Protein AF-A0AA37BPD8-F1 (afdb_monomer_lite)

Structure (mmCIF, N/CA/C/O backbone):
data_AF-A0AA37BPD8-F1
#
_entry.id   AF-A0AA37BPD8-F1
#
loop_
_atom_site.group_PDB
_atom_site.id
_atom_site.type_symbol
_atom_site.label_atom_id
_atom_site.label_alt_id
_atom_site.label_comp_id
_atom_site.label_asym_id
_atom_site.label_entity_id
_atom_site.label_seq_id
_atom_site.pdbx_PDB_ins_code
_atom_site.Cartn_x
_atom_site.Cartn_y
_atom_site.Cartn_z
_atom_site.occupancy
_atom_site.B_iso_or_equiv
_atom_site.auth_seq_id
_atom_site.auth_comp_id
_atom_site.auth_asym_id
_atom_site.auth_atom_id
_atom_site.pdbx_PDB_model_num
ATOM 1 N N . MET A 1 1 ? 36.580 -4.139 -62.503 1.00 60.59 1 MET A N 1
ATOM 2 C CA . MET A 1 1 ? 37.417 -4.795 -61.476 1.00 60.59 1 MET A CA 1
ATOM 3 C C . MET A 1 1 ? 37.928 -3.829 -60.404 1.00 60.59 1 MET A C 1
ATOM 5 O O . MET A 1 1 ? 37.976 -4.261 -59.263 1.00 60.59 1 MET A O 1
ATOM 9 N N . PRO A 1 2 ? 38.281 -2.556 -60.688 1.00 62.41 2 PRO A N 1
ATOM 10 C CA . PRO A 1 2 ? 38.421 -1.528 -59.641 1.00 62.41 2 PRO A CA 1
ATOM 11 C C . PRO A 1 2 ? 37.078 -1.180 -58.968 1.00 62.41 2 PRO A C 1
ATOM 13 O O . PRO A 1 2 ? 37.003 -1.147 -57.744 1.00 62.41 2 PRO A O 1
ATOM 16 N N . ASP A 1 3 ? 36.013 -1.047 -59.766 1.00 77.44 3 ASP A N 1
ATOM 17 C CA . ASP A 1 3 ? 34.671 -0.649 -59.302 1.00 77.44 3 ASP A CA 1
ATOM 18 C C . ASP A 1 3 ? 34.026 -1.662 -58.340 1.00 77.44 3 ASP A C 1
ATOM 20 O O . ASP A 1 3 ? 33.376 -1.283 -57.371 1.00 77.44 3 ASP A O 1
ATOM 24 N N . ASP A 1 4 ? 34.260 -2.962 -58.543 1.00 85.75 4 ASP A N 1
ATOM 25 C CA . ASP A 1 4 ? 33.697 -4.023 -57.692 1.00 85.75 4 ASP A CA 1
ATOM 26 C C . ASP A 1 4 ? 34.271 -3.976 -56.263 1.00 85.75 4 ASP A C 1
ATOM 28 O O . ASP A 1 4 ? 33.584 -4.256 -55.283 1.00 85.75 4 ASP A O 1
ATOM 32 N N . LEU A 1 5 ? 35.540 -3.578 -56.135 1.00 87.69 5 LEU A N 1
ATOM 33 C CA . LEU A 1 5 ? 36.245 -3.434 -54.860 1.00 87.69 5 LEU A CA 1
ATOM 34 C C . LEU A 1 5 ? 35.772 -2.197 -54.086 1.00 87.69 5 LEU A C 1
ATOM 36 O O . LEU A 1 5 ? 35.738 -2.212 -52.856 1.00 87.69 5 LEU A O 1
ATOM 40 N N . GLU A 1 6 ? 35.407 -1.134 -54.798 1.00 88.00 6 GLU A N 1
ATOM 41 C CA . GLU A 1 6 ? 34.838 0.083 -54.220 1.00 88.00 6 GLU A CA 1
ATOM 42 C C . GLU A 1 6 ? 33.393 -0.144 -53.756 1.00 88.00 6 GLU A C 1
ATOM 44 O O . GLU A 1 6 ? 33.046 0.215 -52.631 1.00 88.00 6 GLU A O 1
ATOM 49 N N . ILE A 1 7 ? 32.596 -0.871 -54.547 1.00 90.00 7 ILE A N 1
ATOM 50 C CA . ILE A 1 7 ? 31.248 -1.310 -54.160 1.00 90.00 7 ILE A CA 1
ATOM 51 C C . ILE A 1 7 ? 31.292 -2.165 -52.885 1.00 90.00 7 ILE A C 1
ATOM 53 O O . ILE A 1 7 ? 30.506 -1.935 -51.967 1.00 90.00 7 ILE A O 1
ATOM 57 N N . LEU A 1 8 ? 32.226 -3.118 -52.782 1.00 91.00 8 LEU A N 1
ATOM 58 C CA . LEU A 1 8 ? 32.374 -3.947 -51.578 1.00 91.00 8 LEU A CA 1
ATOM 59 C C . LEU A 1 8 ? 32.755 -3.131 -50.333 1.00 91.00 8 LEU A C 1
ATOM 61 O O . LEU A 1 8 ? 32.280 -3.438 -49.240 1.00 91.00 8 LEU A O 1
ATOM 65 N N . LYS A 1 9 ? 33.576 -2.082 -50.477 1.00 92.19 9 LYS A N 1
ATOM 66 C CA . LYS A 1 9 ? 33.900 -1.173 -49.364 1.00 92.19 9 LYS A CA 1
ATOM 67 C C . LYS A 1 9 ? 32.677 -0.384 -48.909 1.00 92.19 9 LYS A C 1
ATOM 69 O O . LYS A 1 9 ? 32.402 -0.356 -47.716 1.00 92.19 9 LYS A O 1
ATOM 74 N N . MET A 1 10 ? 31.915 0.175 -49.849 1.00 92.38 10 MET A N 1
ATOM 75 C CA . MET A 1 10 ? 30.684 0.907 -49.536 1.00 92.38 10 MET A CA 1
ATOM 76 C C . MET A 1 10 ? 29.632 0.019 -48.859 1.00 92.38 10 MET A C 1
ATOM 78 O O . MET A 1 10 ? 28.935 0.470 -47.953 1.00 92.38 10 MET A O 1
ATOM 82 N N . LEU A 1 11 ? 29.503 -1.240 -49.294 1.00 91.50 11 LEU A N 1
ATOM 83 C CA . LEU A 1 11 ? 28.600 -2.203 -48.659 1.00 91.50 11 LEU A CA 1
ATOM 84 C C . LEU A 1 11 ? 29.025 -2.494 -47.221 1.00 91.50 11 LEU A C 1
ATOM 86 O O . LEU A 1 11 ? 28.191 -2.427 -46.325 1.00 91.50 11 LEU A O 1
ATOM 90 N N . ARG A 1 12 ? 30.320 -2.726 -46.989 1.00 93.56 12 ARG A N 1
ATOM 91 C CA . ARG A 1 12 ? 30.850 -2.964 -45.646 1.00 93.56 12 ARG A CA 1
ATOM 92 C C . ARG A 1 12 ? 30.671 -1.760 -44.719 1.00 93.56 12 ARG A C 1
ATOM 94 O O . ARG A 1 12 ? 30.288 -1.935 -43.571 1.00 93.56 12 ARG A O 1
ATOM 101 N N . GLU A 1 13 ? 30.917 -0.545 -45.204 1.00 94.38 13 GLU A N 1
ATOM 102 C CA . GLU A 1 13 ? 30.703 0.679 -44.417 1.00 94.38 13 GLU A CA 1
ATOM 103 C C . GLU A 1 13 ? 29.233 0.838 -44.004 1.00 94.38 13 GLU A C 1
ATOM 105 O O . GLU A 1 13 ? 28.953 1.204 -42.863 1.00 94.38 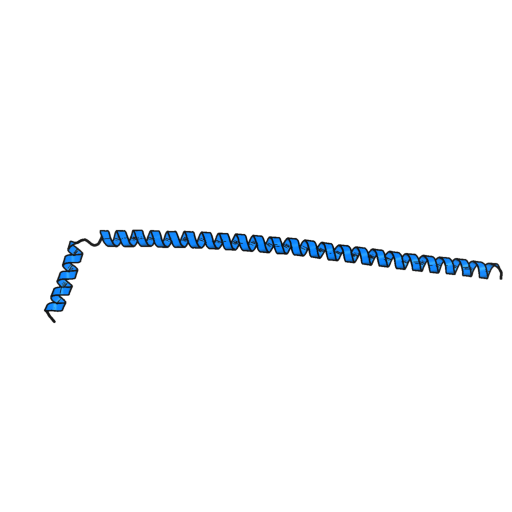13 GLU A O 1
ATOM 110 N N . ARG A 1 14 ? 28.295 0.500 -44.900 1.00 94.12 14 ARG A N 1
ATOM 111 C CA . ARG A 1 14 ? 26.857 0.491 -44.596 1.00 94.12 14 ARG A CA 1
ATOM 112 C C . ARG A 1 14 ? 26.451 -0.617 -43.634 1.00 94.12 14 ARG A C 1
ATOM 114 O O . ARG A 1 14 ? 25.575 -0.383 -42.811 1.00 94.12 14 ARG A O 1
ATOM 121 N N . GLU A 1 15 ? 27.049 -1.801 -43.731 1.00 94.06 15 GLU A N 1
ATOM 122 C CA . GLU A 1 15 ? 26.827 -2.881 -42.760 1.00 94.06 15 GLU A CA 1
ATOM 123 C C . GLU A 1 15 ? 27.298 -2.450 -41.365 1.00 94.06 15 GLU A C 1
ATOM 125 O O . GLU A 1 15 ? 26.540 -2.542 -40.405 1.00 94.06 15 GLU A O 1
ATOM 130 N N . GLU A 1 16 ? 28.496 -1.867 -41.262 1.00 96.44 16 GLU A N 1
ATOM 131 C CA . GLU A 1 16 ? 29.040 -1.358 -39.997 1.00 96.44 16 GLU A CA 1
ATOM 132 C C . GLU A 1 16 ? 28.236 -0.163 -39.440 1.00 96.44 16 GLU A C 1
ATOM 134 O O . GLU A 1 16 ? 28.208 0.069 -38.230 1.00 96.44 16 GLU A O 1
ATOM 139 N N . GLU A 1 17 ? 27.608 0.645 -40.296 1.00 96.12 17 GLU A N 1
ATOM 140 C CA . GLU A 1 17 ? 26.668 1.699 -39.890 1.00 96.12 17 GLU A CA 1
ATOM 141 C C . GLU A 1 17 ? 25.342 1.111 -39.386 1.00 96.12 17 GLU A C 1
ATOM 143 O O . GLU A 1 17 ? 24.908 1.448 -38.286 1.00 96.12 17 GLU A O 1
ATOM 148 N N . ALA A 1 18 ? 24.755 0.166 -40.124 1.00 95.69 18 ALA A N 1
ATOM 149 C CA . ALA A 1 18 ? 23.517 -0.501 -39.732 1.00 95.69 18 ALA A CA 1
ATOM 150 C C . ALA A 1 18 ? 23.664 -1.258 -38.401 1.00 95.69 18 ALA A C 1
ATOM 152 O O . ALA A 1 18 ? 22.781 -1.175 -37.547 1.00 95.69 18 ALA A O 1
ATOM 153 N N . ASP A 1 19 ? 24.791 -1.940 -38.184 1.00 96.31 19 ASP A N 1
ATOM 154 C CA . ASP A 1 19 ? 25.077 -2.630 -36.923 1.00 96.31 19 ASP A CA 1
ATOM 155 C C . ASP A 1 19 ? 25.161 -1.648 -35.744 1.00 96.31 19 ASP A C 1
ATOM 157 O O . ASP A 1 19 ? 24.622 -1.915 -34.665 1.00 96.31 19 ASP A O 1
ATOM 161 N N . ARG A 1 20 ? 25.777 -0.476 -35.954 1.00 96.56 20 ARG A N 1
ATOM 162 C CA . ARG A 1 20 ? 25.836 0.589 -34.941 1.00 96.56 20 ARG A CA 1
ATOM 163 C C . ARG A 1 20 ? 24.456 1.154 -34.630 1.00 96.56 20 ARG A C 1
ATOM 165 O O . ARG A 1 20 ? 24.148 1.368 -33.458 1.00 96.56 20 ARG A O 1
ATOM 172 N N . ASP A 1 21 ? 23.621 1.367 -35.640 1.00 96.44 21 ASP A N 1
ATOM 173 C CA . ASP A 1 21 ? 22.253 1.853 -35.449 1.00 96.44 21 ASP A CA 1
ATOM 174 C C . ASP A 1 21 ? 21.404 0.851 -34.662 1.00 96.44 21 ASP A C 1
ATOM 176 O O . ASP A 1 21 ? 20.688 1.235 -33.734 1.00 96.44 21 ASP A O 1
ATOM 180 N N . VAL A 1 22 ? 21.536 -0.444 -34.963 1.00 96.12 22 VAL A N 1
ATOM 181 C CA . VAL A 1 22 ? 20.865 -1.516 -34.215 1.00 96.12 22 VAL A CA 1
ATOM 182 C C . VAL A 1 22 ? 21.341 -1.555 -32.762 1.00 96.12 22 VAL A C 1
ATOM 184 O O . VAL A 1 22 ? 20.519 -1.675 -31.848 1.00 96.12 22 VAL A O 1
ATOM 187 N N . GLU A 1 23 ? 22.646 -1.429 -32.518 1.00 96.94 23 GLU A N 1
ATOM 188 C CA . GLU 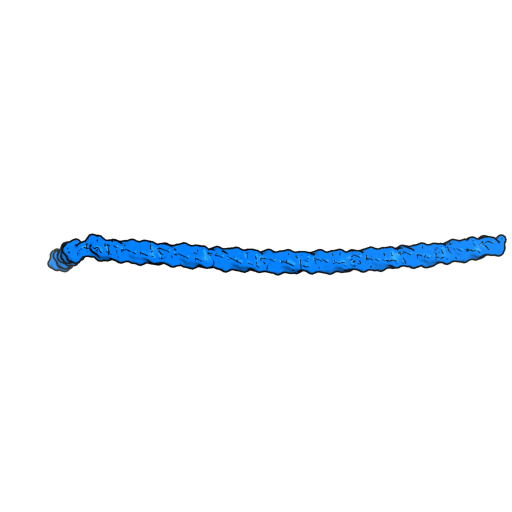A 1 23 ? 23.188 -1.415 -31.158 1.00 96.94 23 GLU A CA 1
ATOM 189 C C . GLU A 1 23 ? 22.708 -0.189 -30.366 1.00 96.94 23 GLU A C 1
ATOM 191 O O . GLU A 1 23 ? 22.314 -0.315 -29.203 1.00 96.94 23 GLU A O 1
ATOM 196 N N . ASN A 1 24 ? 22.686 0.987 -30.995 1.00 97.56 24 ASN A N 1
ATOM 197 C CA . ASN A 1 24 ? 22.188 2.218 -30.384 1.00 97.56 24 ASN A CA 1
ATOM 198 C C . ASN A 1 24 ? 20.701 2.113 -30.046 1.00 97.56 24 ASN A C 1
ATOM 200 O O . ASN A 1 24 ? 20.313 2.398 -28.913 1.00 97.56 24 ASN A O 1
ATOM 204 N N . PHE A 1 25 ? 19.887 1.626 -30.984 1.00 96.50 25 PHE A N 1
ATOM 205 C CA . PHE A 1 25 ? 18.463 1.406 -30.758 1.00 96.50 25 PHE A CA 1
ATOM 206 C C . PHE A 1 25 ? 18.220 0.428 -29.605 1.00 96.50 25 PHE A C 1
ATOM 208 O O . PHE A 1 25 ? 17.358 0.653 -28.754 1.00 96.50 25 PHE A O 1
ATOM 215 N N . ARG A 1 26 ? 19.010 -0.650 -29.529 1.00 96.88 26 ARG A N 1
ATOM 216 C CA . ARG A 1 26 ? 18.921 -1.610 -28.427 1.00 96.88 26 ARG A CA 1
ATOM 217 C C . ARG A 1 26 ? 19.246 -0.957 -27.082 1.00 96.88 26 ARG A C 1
ATOM 219 O O . ARG A 1 26 ? 18.481 -1.140 -26.138 1.00 96.88 26 ARG A O 1
ATOM 226 N N . LYS A 1 27 ? 20.332 -0.183 -26.994 1.00 97.50 27 LYS A N 1
ATOM 227 C CA . LYS A 1 27 ? 20.712 0.540 -25.766 1.00 97.50 27 LYS A CA 1
ATOM 228 C C . LYS A 1 27 ? 19.640 1.539 -25.339 1.00 97.50 27 LYS A C 1
ATOM 230 O O . LYS A 1 27 ? 19.334 1.628 -24.154 1.00 97.50 27 LYS A O 1
ATOM 235 N N . GLU A 1 28 ? 19.050 2.253 -26.294 1.00 97.50 28 GLU A N 1
ATOM 236 C CA . GLU A 1 28 ? 17.946 3.178 -26.034 1.00 97.50 28 GLU A CA 1
ATOM 237 C C . GLU A 1 28 ? 16.734 2.440 -25.453 1.00 97.50 28 GLU A C 1
ATOM 239 O O . GLU A 1 28 ? 16.213 2.839 -24.416 1.00 97.50 28 GLU A O 1
ATOM 244 N N . LYS A 1 29 ? 16.333 1.303 -26.038 1.00 96.81 29 LYS A N 1
ATOM 245 C CA . LYS A 1 29 ? 15.196 0.520 -25.524 1.00 96.81 29 LYS A CA 1
ATOM 246 C C . LYS A 1 29 ? 15.472 -0.131 -24.173 1.00 96.81 29 LYS A C 1
ATOM 248 O O . LYS A 1 29 ? 14.561 -0.217 -23.352 1.00 96.81 29 LYS A O 1
ATOM 253 N N . GLU A 1 30 ? 16.702 -0.569 -23.918 1.00 97.31 30 GLU A N 1
ATOM 254 C CA . GLU A 1 30 ? 17.109 -1.061 -22.597 1.00 97.31 30 GLU A CA 1
ATOM 255 C C . GLU A 1 30 ? 17.039 0.061 -21.544 1.00 97.31 30 GLU A C 1
ATOM 257 O O . GLU A 1 30 ? 16.545 -0.169 -20.438 1.00 97.31 30 GLU A O 1
ATOM 262 N N . ALA A 1 31 ? 17.449 1.285 -21.895 1.00 97.44 31 ALA A N 1
ATOM 263 C CA . ALA A 1 31 ? 17.331 2.453 -21.024 1.00 97.44 31 ALA A CA 1
ATOM 264 C C . ALA A 1 31 ? 15.866 2.861 -20.782 1.00 97.44 31 ALA A C 1
ATOM 266 O O . ALA A 1 31 ? 15.485 3.084 -19.631 1.00 97.44 31 ALA A O 1
ATOM 267 N N . ASP A 1 32 ? 15.038 2.891 -21.830 1.00 96.25 32 ASP A N 1
ATOM 268 C CA . ASP A 1 32 ? 13.596 3.151 -21.734 1.00 96.25 32 ASP A CA 1
ATOM 269 C C . ASP A 1 32 ? 12.918 2.142 -20.800 1.00 96.25 32 ASP A C 1
ATOM 271 O O . ASP A 1 32 ? 12.132 2.510 -19.925 1.00 96.25 32 ASP A O 1
ATOM 275 N N . TYR A 1 33 ? 13.249 0.856 -20.956 1.00 96.25 33 TYR A N 1
ATOM 276 C CA . TYR A 1 33 ? 12.704 -0.210 -20.123 1.00 96.25 33 TYR A CA 1
ATOM 277 C C . TYR A 1 33 ? 13.132 -0.057 -18.661 1.00 96.25 33 TYR A C 1
ATOM 279 O O . TYR A 1 33 ? 12.295 -0.140 -17.763 1.00 96.25 33 TYR A O 1
ATOM 287 N N . ALA A 1 34 ? 14.413 0.219 -18.407 1.00 97.31 34 ALA A N 1
ATOM 288 C CA . ALA A 1 34 ? 14.911 0.447 -17.054 1.00 97.31 34 ALA A CA 1
ATOM 289 C C . ALA A 1 34 ? 14.238 1.663 -16.389 1.00 97.31 34 ALA A C 1
ATOM 291 O O . ALA A 1 34 ? 13.873 1.603 -15.213 1.00 97.31 34 ALA A O 1
ATOM 292 N N . ALA A 1 35 ? 14.030 2.748 -17.140 1.00 97.19 35 ALA A N 1
ATOM 293 C CA . ALA A 1 35 ? 13.319 3.928 -16.658 1.00 97.19 35 ALA A CA 1
ATOM 294 C C . ALA A 1 35 ? 11.850 3.620 -16.332 1.00 97.19 35 ALA A C 1
ATOM 296 O O . ALA A 1 35 ? 11.352 4.044 -15.287 1.00 97.19 35 ALA A O 1
ATOM 297 N N . LEU A 1 36 ? 11.173 2.841 -17.182 1.00 97.19 36 LEU A N 1
ATOM 298 C CA . LEU A 1 36 ? 9.792 2.423 -16.958 1.00 97.19 36 LEU A CA 1
ATOM 299 C C . LEU A 1 36 ? 9.656 1.552 -15.704 1.00 97.19 36 LEU A C 1
ATOM 301 O O . LEU A 1 36 ? 8.782 1.810 -14.880 1.00 97.19 36 LEU A O 1
ATOM 305 N N . VAL A 1 37 ? 10.532 0.556 -15.535 1.00 97.25 37 VAL A N 1
ATOM 306 C CA . VAL A 1 37 ? 10.542 -0.310 -14.344 1.00 97.25 37 VAL A CA 1
ATOM 307 C C . VAL A 1 37 ? 10.709 0.528 -13.082 1.00 97.25 37 VAL A C 1
ATOM 309 O O . VAL A 1 37 ? 9.902 0.412 -12.164 1.00 97.25 37 VAL A O 1
ATOM 312 N N . LYS A 1 38 ? 11.688 1.437 -13.068 1.00 97.56 38 LYS A N 1
ATOM 313 C CA . LYS A 1 38 ? 11.920 2.319 -11.923 1.00 97.56 38 LYS A CA 1
ATOM 314 C C . LYS A 1 38 ? 10.705 3.201 -11.613 1.00 97.56 38 LYS A C 1
ATOM 316 O O . LYS A 1 38 ? 10.336 3.352 -10.452 1.00 97.56 38 LYS A O 1
ATOM 321 N N . SER A 1 39 ? 10.061 3.764 -12.637 1.00 97.44 39 SER A N 1
ATOM 322 C CA . SER A 1 39 ? 8.848 4.572 -12.460 1.00 97.44 39 SER A CA 1
ATOM 323 C C . SER A 1 39 ? 7.711 3.760 -11.836 1.00 97.44 39 SER A C 1
ATOM 325 O O . SER A 1 39 ? 7.031 4.244 -10.933 1.00 97.44 39 SER A O 1
ATOM 327 N N . LEU A 1 40 ? 7.516 2.519 -12.288 1.00 96.50 40 LEU A N 1
ATOM 328 C CA . LEU A 1 40 ? 6.487 1.627 -11.754 1.00 96.50 40 LEU A CA 1
ATOM 329 C C . LEU A 1 40 ? 6.776 1.215 -10.306 1.00 96.50 40 LEU A C 1
ATOM 331 O O . LEU A 1 40 ? 5.853 1.163 -9.497 1.00 96.50 40 LEU A O 1
ATOM 335 N N . GLU A 1 41 ? 8.038 0.962 -9.957 1.00 97.62 41 GLU A N 1
ATOM 336 C CA . GLU A 1 41 ? 8.447 0.685 -8.574 1.00 97.62 41 GLU A CA 1
ATOM 337 C C . GLU A 1 41 ? 8.162 1.880 -7.651 1.00 97.62 41 GLU A C 1
ATOM 339 O O . GLU A 1 41 ? 7.611 1.711 -6.562 1.00 97.62 41 GLU A O 1
ATOM 344 N N . GLU A 1 42 ? 8.466 3.101 -8.097 1.00 97.69 42 GLU A N 1
ATOM 345 C CA . GLU A 1 42 ? 8.173 4.321 -7.338 1.00 97.69 42 GLU A CA 1
ATOM 346 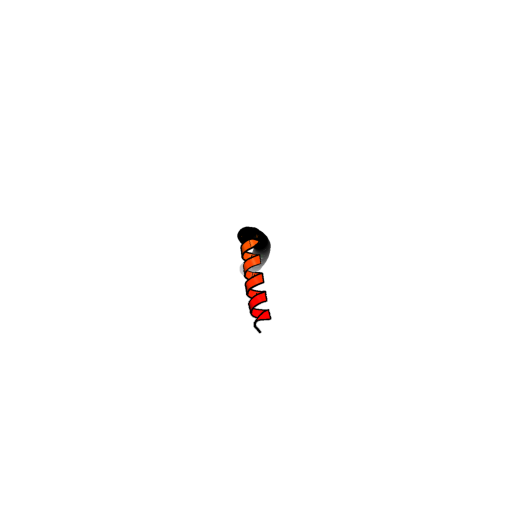C C . GLU A 1 42 ? 6.664 4.558 -7.163 1.00 97.69 42 GLU A C 1
ATOM 348 O O . GLU A 1 42 ? 6.218 4.977 -6.091 1.00 97.69 42 GLU A O 1
ATOM 353 N N . GLU A 1 43 ? 5.859 4.303 -8.197 1.00 97.62 43 GLU A N 1
ATOM 354 C CA . GLU A 1 43 ? 4.397 4.387 -8.115 1.00 97.62 43 GLU A CA 1
ATOM 355 C C . GLU A 1 43 ? 3.812 3.327 -7.182 1.00 97.62 43 GLU A C 1
ATOM 357 O O . GLU A 1 43 ? 2.934 3.636 -6.370 1.00 97.62 43 GLU A O 1
ATOM 362 N N . TYR A 1 44 ? 4.330 2.101 -7.251 1.00 97.00 44 TYR A N 1
ATOM 363 C CA . TYR A 1 44 ? 3.923 1.011 -6.377 1.00 97.00 44 TYR A CA 1
ATOM 364 C C . TYR A 1 44 ? 4.204 1.335 -4.907 1.00 97.00 44 TYR A C 1
ATOM 366 O O . TYR A 1 44 ? 3.309 1.218 -4.069 1.00 97.00 44 TYR A O 1
ATOM 374 N N . GLU A 1 45 ? 5.407 1.817 -4.585 1.00 97.44 45 GLU A N 1
ATOM 375 C CA . GLU A 1 45 ? 5.751 2.201 -3.214 1.00 97.44 45 GLU A CA 1
ATOM 376 C C . GLU A 1 45 ? 4.915 3.390 -2.721 1.00 97.44 45 GLU A C 1
ATOM 378 O O . GLU A 1 45 ? 4.456 3.396 -1.577 1.00 97.44 45 GLU A O 1
ATOM 383 N N . LYS A 1 46 ? 4.625 4.383 -3.572 1.00 97.38 46 LYS A N 1
ATOM 384 C CA . LYS A 1 46 ? 3.698 5.473 -3.211 1.00 97.38 46 LYS A CA 1
ATOM 385 C C . LYS A 1 46 ? 2.300 4.948 -2.891 1.00 97.38 46 LYS A C 1
ATOM 387 O O . LYS A 1 46 ? 1.705 5.370 -1.898 1.00 97.38 46 LYS A O 1
ATOM 392 N N . LEU A 1 47 ? 1.777 4.037 -3.711 1.00 97.38 47 LEU A N 1
ATOM 393 C CA . LEU A 1 47 ? 0.455 3.449 -3.507 1.00 97.38 47 LEU A CA 1
ATOM 394 C C . LEU A 1 47 ? 0.406 2.620 -2.222 1.00 97.38 47 LEU A C 1
ATOM 396 O O . LEU A 1 47 ? -0.526 2.765 -1.436 1.00 97.38 47 LEU A O 1
ATOM 400 N N . LYS A 1 48 ? 1.427 1.797 -1.985 1.00 97.75 48 LYS A N 1
ATOM 401 C CA . LYS A 1 48 ? 1.555 0.983 -0.777 1.00 97.75 48 LYS A CA 1
ATOM 402 C C . LYS A 1 48 ? 1.560 1.847 0.484 1.00 97.75 48 LYS A C 1
ATOM 404 O O . LYS A 1 48 ? 0.730 1.633 1.360 1.00 97.75 48 LYS A O 1
ATOM 409 N N . ASN A 1 49 ? 2.416 2.870 0.536 1.00 97.19 49 ASN A N 1
ATOM 410 C CA . ASN A 1 49 ? 2.489 3.784 1.680 1.00 97.19 49 ASN A CA 1
ATOM 411 C C . ASN A 1 49 ? 1.158 4.514 1.923 1.00 97.19 49 ASN A C 1
ATOM 413 O O . ASN A 1 49 ? 0.748 4.708 3.066 1.00 97.19 49 ASN A O 1
ATOM 417 N N . ARG A 1 50 ? 0.458 4.899 0.850 1.00 97.44 50 ARG A N 1
ATOM 418 C CA . ARG A 1 50 ? -0.870 5.509 0.953 1.00 97.44 50 ARG A CA 1
ATOM 419 C C . ARG A 1 50 ? -1.897 4.543 1.546 1.00 97.44 50 ARG A C 1
ATOM 421 O O . ARG A 1 50 ? -2.631 4.938 2.443 1.00 97.44 50 ARG A O 1
ATOM 428 N N . LEU A 1 51 ? -1.946 3.300 1.068 1.00 96.69 51 LEU A N 1
ATOM 429 C CA . LEU A 1 51 ? -2.875 2.288 1.580 1.00 96.69 51 LEU A CA 1
ATOM 430 C C . LEU A 1 51 ? -2.578 1.918 3.037 1.00 96.69 51 LEU A C 1
ATOM 432 O O . LEU A 1 51 ? -3.505 1.729 3.818 1.00 96.69 51 LEU A O 1
ATOM 436 N N . GLU A 1 52 ? -1.303 1.849 3.422 1.00 96.88 52 GLU A N 1
ATOM 437 C CA . GLU A 1 52 ? -0.902 1.629 4.816 1.00 96.88 52 GLU A CA 1
ATOM 438 C C . GLU A 1 52 ? -1.361 2.779 5.727 1.00 96.88 52 GLU A C 1
ATOM 440 O O . GLU A 1 52 ? -1.860 2.527 6.826 1.00 96.88 52 GLU A O 1
ATOM 445 N N . ALA A 1 53 ? -1.258 4.029 5.263 1.00 97.19 53 ALA A N 1
ATOM 446 C CA . ALA A 1 53 ? -1.770 5.189 5.989 1.00 97.19 53 ALA A CA 1
ATOM 447 C C . ALA A 1 53 ? -3.304 5.171 6.101 1.00 97.19 53 ALA A C 1
ATOM 449 O O . ALA A 1 53 ? -3.832 5.316 7.199 1.00 97.19 53 ALA A O 1
ATOM 450 N N . GLU A 1 54 ? -4.015 4.915 4.997 1.00 96.94 54 GLU A N 1
ATOM 451 C CA . GLU A 1 54 ? -5.482 4.815 4.989 1.00 96.94 54 GLU A CA 1
ATOM 452 C C . GLU A 1 54 ? -5.980 3.690 5.915 1.00 96.94 54 GLU A C 1
ATOM 454 O O . GLU A 1 54 ? -6.953 3.871 6.649 1.00 96.94 54 GLU A O 1
ATOM 459 N N . LEU A 1 55 ? -5.295 2.539 5.936 1.00 95.50 55 LEU A N 1
ATOM 460 C CA . LEU A 1 55 ? -5.619 1.436 6.842 1.00 95.50 55 LEU A CA 1
ATOM 461 C C . LEU A 1 55 ? -5.416 1.830 8.306 1.00 95.50 55 LEU A C 1
ATOM 463 O O . LEU A 1 55 ? -6.256 1.511 9.147 1.00 95.50 55 LEU A O 1
ATOM 467 N N . LYS A 1 56 ? -4.310 2.509 8.618 1.00 96.75 56 LYS A N 1
ATOM 468 C CA . LYS A 1 56 ? -4.035 2.974 9.977 1.00 96.75 56 LYS A CA 1
ATOM 469 C C . LYS A 1 56 ? -5.104 3.960 10.447 1.00 96.75 56 LYS A C 1
ATOM 471 O O . LYS A 1 56 ? -5.668 3.760 11.517 1.00 96.75 56 LYS A O 1
ATOM 476 N N . ASP A 1 57 ? -5.425 4.958 9.629 1.00 97.00 57 ASP A N 1
ATOM 477 C CA . ASP A 1 57 ? -6.447 5.957 9.950 1.00 97.00 57 ASP A CA 1
ATOM 478 C C . ASP A 1 57 ? -7.821 5.303 10.164 1.00 97.00 57 ASP A C 1
ATOM 480 O O . ASP A 1 57 ? -8.551 5.654 11.094 1.00 97.00 57 ASP A O 1
ATOM 484 N N . TYR A 1 58 ? -8.159 4.303 9.344 1.00 96.50 58 TYR A N 1
ATOM 485 C CA . TYR A 1 58 ? -9.381 3.522 9.510 1.00 96.50 58 TYR A CA 1
ATOM 486 C C . TYR A 1 58 ? -9.403 2.749 10.836 1.00 96.50 58 TYR A C 1
ATOM 488 O O . TYR A 1 58 ? -10.406 2.785 11.550 1.00 96.50 58 TYR A O 1
ATOM 496 N N . LEU A 1 59 ? -8.311 2.066 11.192 1.00 95.25 59 LEU A N 1
ATOM 497 C CA . LEU A 1 59 ? -8.214 1.328 12.454 1.00 95.25 59 LEU A CA 1
ATOM 498 C C . LEU A 1 59 ? -8.310 2.261 13.667 1.00 95.25 59 LEU A C 1
ATOM 500 O O . LEU A 1 59 ? -9.053 1.955 14.600 1.00 95.25 59 LEU A O 1
ATOM 504 N N . ASP A 1 60 ? -7.639 3.413 13.623 1.00 96.50 60 ASP A N 1
ATOM 505 C CA . ASP A 1 60 ? -7.699 4.431 14.677 1.00 96.50 60 ASP A CA 1
ATOM 506 C C . ASP A 1 60 ? -9.133 4.977 14.837 1.00 96.50 60 ASP A C 1
ATOM 508 O O . ASP A 1 60 ? -9.627 5.156 15.957 1.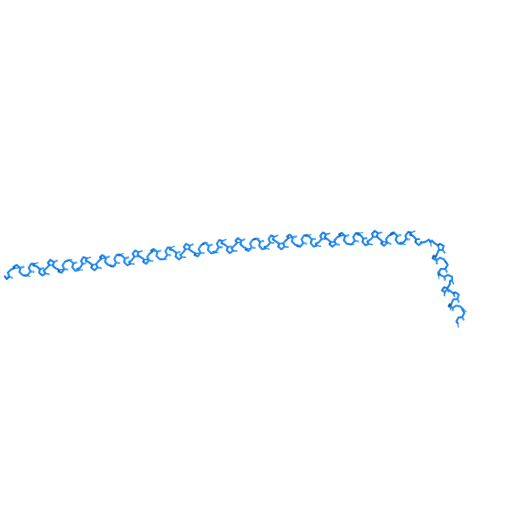00 96.50 60 ASP A O 1
ATOM 512 N N . GLN A 1 61 ? -9.848 5.196 13.726 1.00 96.94 61 GLN A N 1
ATOM 513 C CA . GLN A 1 61 ? -11.253 5.604 13.758 1.00 96.94 61 GLN A CA 1
ATOM 514 C C . GLN A 1 61 ? -12.145 4.521 14.379 1.00 96.94 61 GLN A C 1
ATOM 516 O O . GLN A 1 61 ? -12.957 4.830 15.256 1.00 96.94 61 GLN A O 1
ATOM 521 N N . VAL A 1 62 ? -11.995 3.264 13.954 1.00 95.25 62 VAL A N 1
ATOM 522 C CA . VAL A 1 62 ? -12.771 2.134 14.488 1.00 95.25 62 VAL A CA 1
ATOM 523 C C . VAL A 1 62 ? -12.518 1.963 15.983 1.00 95.25 62 VAL A C 1
ATOM 525 O O . VAL A 1 62 ? -13.465 1.757 16.745 1.00 95.25 62 VAL A O 1
ATOM 528 N N . GLU A 1 63 ? -11.268 2.089 16.431 1.00 94.12 63 GLU A N 1
ATOM 529 C CA . GLU A 1 63 ? -10.931 2.019 17.850 1.00 94.12 63 GLU A CA 1
ATOM 530 C C . GLU A 1 63 ? -11.603 3.148 18.641 1.00 94.12 63 GLU A C 1
ATOM 532 O O . GLU A 1 63 ? -12.196 2.896 19.695 1.00 94.12 63 GLU A O 1
ATOM 537 N N . ARG A 1 64 ? -11.563 4.385 18.131 1.00 95.88 64 ARG A N 1
ATOM 538 C CA . ARG A 1 64 ? -12.226 5.526 18.775 1.00 95.88 64 ARG A CA 1
ATOM 539 C C . ARG A 1 64 ? -13.733 5.304 18.891 1.00 95.88 64 ARG A C 1
ATOM 541 O O . ARG A 1 64 ? -14.283 5.452 19.980 1.00 95.88 64 ARG A O 1
ATOM 548 N N . GLU A 1 65 ? -14.387 4.888 17.809 1.00 94.25 65 GLU A N 1
ATOM 549 C CA . GLU A 1 65 ? -15.826 4.597 17.806 1.00 94.25 65 GLU A CA 1
ATOM 550 C C . GLU A 1 65 ? -16.187 3.454 18.765 1.00 94.25 65 GLU A C 1
ATOM 552 O O . GLU A 1 65 ? -17.211 3.508 19.452 1.00 94.25 65 GLU A O 1
ATOM 557 N N . ALA A 1 66 ? -15.349 2.416 18.845 1.00 91.38 66 ALA A N 1
ATOM 558 C CA . ALA A 1 66 ? -15.545 1.311 19.776 1.00 91.38 66 ALA A CA 1
ATOM 559 C C . ALA A 1 66 ? -15.425 1.772 21.236 1.00 91.38 66 ALA A C 1
ATOM 561 O O . ALA A 1 66 ? -16.262 1.403 22.063 1.00 91.38 66 ALA A O 1
ATOM 562 N N . ARG A 1 67 ? -14.430 2.611 21.553 1.00 90.00 67 ARG A N 1
ATOM 563 C CA . ARG A 1 67 ? -14.245 3.195 22.892 1.00 90.00 67 ARG A CA 1
ATOM 564 C C . ARG A 1 67 ? -15.411 4.103 23.282 1.00 90.00 67 ARG A C 1
ATOM 566 O O . ARG A 1 67 ? -15.901 4.002 24.405 1.00 90.00 67 ARG A O 1
ATOM 573 N N . GLU A 1 68 ? -15.894 4.938 22.365 1.00 95.12 68 GLU A N 1
ATOM 574 C CA . GLU A 1 68 ? -17.059 5.800 22.600 1.00 95.12 68 GLU A CA 1
ATOM 575 C C . GLU A 1 68 ? -18.320 4.976 22.884 1.00 95.12 68 GLU A C 1
ATOM 577 O O . GLU A 1 68 ? -18.999 5.210 23.886 1.00 95.12 68 GLU A O 1
ATOM 582 N N . LYS A 1 69 ? -18.603 3.953 22.065 1.00 91.31 69 LYS A N 1
ATOM 583 C CA . LYS A 1 69 ? -19.733 3.037 22.295 1.00 91.31 69 LYS A CA 1
ATOM 584 C C . LYS A 1 69 ? -19.604 2.299 23.626 1.00 91.31 69 LYS A C 1
ATOM 586 O O . LYS A 1 69 ? -20.587 2.183 24.353 1.00 91.31 69 LYS A O 1
ATOM 591 N N . ALA A 1 70 ? -18.406 1.825 23.967 1.00 88.00 70 ALA A N 1
ATOM 592 C CA . ALA A 1 70 ? -18.156 1.170 25.246 1.00 88.00 70 ALA A CA 1
ATOM 593 C C . ALA A 1 70 ? -18.434 2.114 26.429 1.00 88.00 70 ALA A C 1
ATOM 595 O O . ALA A 1 70 ? -19.128 1.717 27.364 1.00 88.00 70 ALA A O 1
ATOM 596 N N . SER A 1 71 ? -17.975 3.370 26.361 1.00 91.94 71 SER A N 1
ATOM 597 C CA . SER A 1 71 ? -18.261 4.386 27.384 1.00 91.94 71 SER A CA 1
ATOM 598 C C . SER A 1 71 ? -19.762 4.624 27.534 1.00 91.94 71 SER A C 1
ATOM 600 O O . SER A 1 71 ? -20.283 4.555 28.641 1.00 91.94 71 SER A O 1
ATOM 602 N N . GLN A 1 72 ? -20.485 4.805 26.424 1.00 90.19 72 GLN A N 1
ATOM 603 C CA . GLN A 1 72 ? -21.938 5.008 26.446 1.00 90.19 72 GLN A CA 1
ATOM 604 C C . GLN A 1 72 ? -22.688 3.828 27.078 1.00 90.19 72 GLN A C 1
ATOM 606 O O . GLN A 1 72 ? -23.667 4.026 27.801 1.00 90.19 72 GLN A O 1
ATOM 611 N N . ILE A 1 73 ? -22.236 2.596 26.827 1.00 88.06 73 ILE A N 1
ATOM 612 C CA . ILE A 1 73 ? -22.809 1.395 27.446 1.00 88.06 73 ILE A CA 1
ATOM 613 C C . ILE A 1 73 ? -22.560 1.401 28.956 1.00 88.06 73 ILE A C 1
ATOM 615 O O . ILE A 1 73 ? -23.493 1.138 29.715 1.00 88.06 73 ILE A O 1
ATOM 619 N N . ILE A 1 74 ? -21.335 1.709 29.391 1.00 87.25 74 ILE A N 1
ATOM 620 C CA . ILE A 1 74 ? -20.969 1.764 30.813 1.00 87.25 74 ILE A CA 1
ATOM 621 C C . ILE A 1 74 ? -21.768 2.854 31.533 1.00 87.25 74 ILE A C 1
ATOM 623 O O . ILE A 1 74 ? -22.386 2.573 32.560 1.00 87.25 74 ILE A O 1
ATOM 627 N N . ASP A 1 75 ? -21.829 4.060 30.973 1.00 87.88 75 ASP A N 1
ATOM 628 C CA . ASP A 1 75 ? -22.580 5.179 31.546 1.00 87.88 75 ASP A CA 1
ATOM 629 C C . ASP A 1 75 ? -24.076 4.849 31.618 1.00 87.88 75 ASP A C 1
ATOM 631 O O . ASP A 1 75 ? -24.717 5.009 32.660 1.00 87.88 75 ASP A O 1
ATOM 635 N N . GLY A 1 76 ? -24.632 4.282 30.543 1.00 86.31 76 GLY A N 1
ATOM 636 C CA . GLY A 1 76 ? -26.023 3.841 30.500 1.00 86.31 76 GLY A CA 1
ATOM 637 C C . GLY A 1 76 ? -26.337 2.691 31.464 1.00 86.31 76 GLY A C 1
ATOM 638 O O . GLY A 1 76 ? -27.464 2.601 31.957 1.00 86.31 76 GLY A O 1
ATOM 639 N N . ALA A 1 77 ? -25.375 1.809 31.744 1.00 82.19 77 ALA A N 1
ATOM 640 C CA . ALA A 1 77 ? -25.504 0.761 32.754 1.00 82.19 77 ALA A CA 1
ATOM 641 C C . ALA A 1 77 ? -25.421 1.339 34.174 1.00 82.19 77 ALA A C 1
ATOM 643 O O . ALA A 1 77 ? -26.218 0.961 35.028 1.00 82.19 77 ALA A O 1
ATOM 644 N N . SER A 1 78 ? -24.518 2.293 34.412 1.00 85.06 78 SER A N 1
ATOM 645 C CA . SER A 1 78 ? -24.350 2.979 35.698 1.00 85.06 78 SER A CA 1
ATOM 646 C C . SER A 1 78 ? -25.600 3.773 36.093 1.00 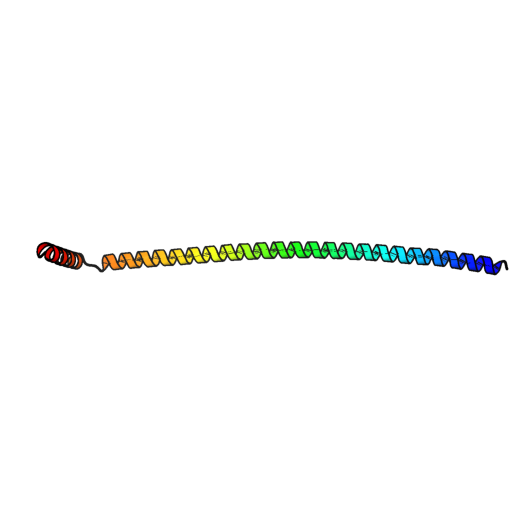85.06 78 SER A C 1
ATOM 648 O O . SER A 1 78 ? -26.088 3.657 37.221 1.00 85.06 78 SER A O 1
ATOM 650 N N . ILE A 1 79 ? -26.189 4.509 35.142 1.00 85.81 79 ILE A N 1
ATOM 651 C CA . ILE A 1 79 ? -27.452 5.234 35.345 1.00 85.81 79 ILE A CA 1
ATOM 652 C C . ILE A 1 79 ? -28.583 4.255 35.679 1.00 85.81 79 ILE A C 1
ATOM 654 O O . ILE A 1 79 ? -29.300 4.467 36.655 1.00 85.81 79 ILE A O 1
ATOM 658 N N . ARG A 1 80 ? -28.717 3.157 34.921 1.00 81.12 80 ARG A N 1
ATOM 659 C CA . ARG A 1 80 ? -29.745 2.129 35.168 1.00 81.12 80 ARG A CA 1
ATOM 660 C C . ARG A 1 80 ? -29.572 1.419 36.510 1.00 81.12 80 ARG A C 1
ATOM 662 O O . ARG A 1 80 ? -30.553 1.167 37.199 1.00 81.12 80 ARG A O 1
ATOM 669 N N . ALA A 1 81 ? -28.341 1.103 36.901 1.00 78.06 81 ALA A N 1
ATOM 670 C CA . ALA A 1 81 ? -28.059 0.517 38.208 1.00 78.06 81 ALA A CA 1
ATOM 671 C C . ALA A 1 81 ? -28.406 1.493 39.344 1.00 78.06 81 ALA A C 1
ATOM 673 O O . ALA A 1 81 ? -28.969 1.093 40.361 1.00 78.06 81 ALA A O 1
ATOM 674 N N . SER A 1 82 ? -28.117 2.782 39.151 1.00 76.62 82 SER A N 1
ATOM 675 C CA . SER A 1 82 ? -28.451 3.833 40.114 1.00 76.62 82 SER A CA 1
ATOM 676 C C . SER A 1 82 ? -29.961 4.046 40.234 1.00 76.62 82 SER A C 1
ATOM 678 O O . SER A 1 82 ? -30.450 4.196 41.349 1.00 76.62 82 SER A O 1
ATOM 680 N N . SER A 1 83 ? -30.714 4.004 39.128 1.00 76.00 83 SER A N 1
ATOM 681 C CA . SER A 1 83 ? -32.179 4.098 39.169 1.00 76.00 83 SER A CA 1
ATOM 682 C C . SER A 1 83 ? -32.807 2.886 39.855 1.00 76.00 83 SER A C 1
ATOM 684 O O . SER A 1 83 ? -33.647 3.059 40.726 1.00 76.00 83 SER A O 1
ATOM 686 N N . LEU A 1 84 ? -32.332 1.671 39.556 1.00 72.38 84 LEU A N 1
ATOM 687 C CA . LEU A 1 84 ? -32.753 0.450 40.255 1.00 72.38 84 LEU A CA 1
ATOM 688 C C . LEU A 1 84 ? -32.519 0.541 41.767 1.00 72.38 84 LEU A C 1
ATOM 690 O O . LEU A 1 84 ? -33.373 0.137 42.548 1.00 72.38 84 LEU A O 1
ATOM 694 N N . LYS A 1 85 ? -31.378 1.097 42.191 1.00 65.12 85 LYS A N 1
ATOM 695 C CA . LYS A 1 85 ? -31.077 1.305 43.612 1.00 65.12 85 LYS A CA 1
ATOM 696 C C . LYS A 1 85 ? -32.007 2.331 44.274 1.00 65.12 85 LYS A C 1
ATOM 698 O O . LYS A 1 85 ? -32.238 2.223 45.470 1.00 65.12 85 LYS A O 1
ATOM 703 N N . LEU A 1 86 ? -32.494 3.322 43.526 1.00 64.75 86 LEU A N 1
ATOM 704 C CA . LEU A 1 86 ? -33.419 4.346 44.025 1.00 64.75 86 LEU A CA 1
ATOM 705 C C . LEU A 1 86 ? -34.876 3.863 44.059 1.00 64.75 86 LEU A C 1
ATOM 707 O O . LEU A 1 86 ? -35.621 4.293 44.935 1.00 64.75 86 LEU A O 1
ATOM 711 N N . ASP A 1 87 ? -35.271 2.988 43.130 1.00 66.06 87 ASP A N 1
ATOM 712 C CA . ASP A 1 87 ? -36.630 2.435 43.062 1.00 66.06 87 ASP A CA 1
ATOM 713 C C . ASP A 1 87 ? -36.888 1.355 44.122 1.00 66.06 87 ASP A C 1
ATOM 715 O O . ASP A 1 87 ? -38.032 1.171 44.528 1.00 66.06 87 ASP A O 1
ATOM 719 N N . ILE A 1 88 ? -35.849 0.658 44.600 1.00 66.75 88 ILE A N 1
ATOM 720 C CA . ILE A 1 88 ? -35.979 -0.247 45.747 1.00 66.75 88 ILE A CA 1
ATOM 721 C C . ILE A 1 88 ? -36.098 0.609 47.007 1.00 66.75 88 ILE A C 1
ATOM 723 O O . ILE A 1 88 ? -35.114 1.170 47.491 1.00 66.75 88 ILE A O 1
ATOM 727 N N . SER A 1 89 ? -37.308 0.705 47.552 1.00 72.06 89 SER A N 1
ATOM 728 C CA . SER A 1 89 ? -37.536 1.459 48.781 1.00 72.06 89 SER A CA 1
ATOM 729 C C . SER A 1 89 ? -36.916 0.750 49.990 1.00 72.06 89 SER A C 1
ATOM 731 O O . SER A 1 89 ? -36.923 -0.481 50.078 1.00 72.06 89 SER A O 1
ATOM 733 N N . ASP A 1 90 ? -36.450 1.517 50.984 1.00 72.12 90 ASP A N 1
ATOM 734 C CA . ASP A 1 90 ? -35.940 0.968 52.257 1.00 72.12 90 ASP A CA 1
ATOM 735 C C . ASP A 1 90 ? -36.939 -0.007 52.904 1.00 72.12 90 ASP A C 1
ATOM 737 O O . ASP A 1 90 ? -36.558 -0.983 53.546 1.00 72.12 90 ASP A O 1
ATOM 741 N N . ARG A 1 91 ? -38.236 0.218 52.670 1.00 73.31 91 ARG A N 1
ATOM 742 C CA . ARG A 1 91 ? -39.332 -0.612 53.170 1.00 73.31 91 ARG A CA 1
ATOM 743 C C . ARG A 1 91 ? -39.419 -1.977 52.481 1.00 73.31 91 ARG A C 1
ATOM 745 O O . ARG A 1 91 ? -39.762 -2.962 53.130 1.00 73.31 91 ARG A O 1
ATOM 752 N N . GLU A 1 92 ? -39.117 -2.052 51.187 1.00 75.25 92 GLU A N 1
ATOM 753 C CA . GLU A 1 92 ? -39.037 -3.320 50.447 1.00 75.25 92 GLU A CA 1
ATOM 754 C C . GLU A 1 92 ? -37.778 -4.101 50.825 1.00 75.25 92 GLU A C 1
ATOM 756 O O . GLU A 1 92 ? -37.839 -5.320 50.977 1.00 75.25 92 GLU A O 1
ATOM 761 N N . LEU A 1 93 ? -36.665 -3.403 51.069 1.00 74.12 93 LEU A N 1
ATOM 762 C CA . LEU A 1 93 ? -35.450 -3.997 51.630 1.00 74.12 93 LEU A CA 1
ATOM 763 C C . LEU A 1 93 ? -35.688 -4.566 53.033 1.00 74.12 93 LEU A C 1
ATOM 765 O O . LEU A 1 93 ? -35.320 -5.710 53.291 1.00 74.12 93 LEU A O 1
ATOM 769 N N . GLU A 1 94 ? -36.347 -3.820 53.923 1.00 75.56 94 GLU A N 1
ATOM 770 C CA . GLU A 1 94 ? -36.713 -4.311 55.257 1.00 75.56 94 GLU A CA 1
ATOM 771 C C . GLU A 1 94 ? -37.626 -5.539 55.196 1.00 75.56 94 GLU A C 1
ATOM 773 O O . GLU A 1 94 ? -37.427 -6.486 55.959 1.00 75.56 94 GLU A O 1
ATOM 778 N N . ALA A 1 95 ? -38.612 -5.544 54.293 1.00 80.75 95 ALA A N 1
ATOM 779 C CA . ALA A 1 95 ? -39.509 -6.683 54.115 1.00 80.75 95 ALA A CA 1
ATOM 780 C C . ALA A 1 95 ? -38.748 -7.929 53.639 1.00 80.75 95 ALA A C 1
ATOM 782 O O . ALA A 1 95 ? -38.953 -9.016 54.174 1.00 80.75 95 ALA A O 1
ATOM 783 N N . LEU A 1 96 ? -37.825 -7.765 52.688 1.00 80.62 96 LEU A N 1
ATOM 784 C CA . LEU A 1 96 ? -37.030 -8.862 52.141 1.00 80.62 96 LEU A CA 1
ATOM 785 C C . LEU A 1 96 ? -36.046 -9.431 53.172 1.00 80.62 96 LEU A C 1
ATOM 787 O O . LEU A 1 96 ? -35.876 -10.645 53.263 1.00 80.62 96 LEU A O 1
ATOM 791 N N . VAL A 1 97 ? -35.427 -8.563 53.979 1.00 81.56 97 VAL A N 1
ATOM 792 C CA . VAL A 1 97 ? -34.541 -8.967 55.080 1.00 81.56 97 VAL A CA 1
ATOM 793 C C . VAL A 1 97 ? -35.322 -9.703 56.166 1.00 81.56 97 VAL A C 1
ATOM 795 O O . VAL A 1 97 ? -34.850 -10.730 56.649 1.00 81.56 97 VAL A O 1
ATOM 798 N N . LYS A 1 98 ? -36.521 -9.230 56.530 1.00 82.12 98 LYS A N 1
ATOM 799 C CA . LYS A 1 98 ? -37.381 -9.930 57.495 1.00 82.12 98 LYS A CA 1
ATOM 800 C C . LYS A 1 98 ? -37.778 -11.321 57.017 1.00 82.12 98 LYS A C 1
ATOM 802 O O . LYS A 1 98 ? -37.597 -12.268 57.771 1.00 82.12 98 LYS A O 1
ATOM 807 N N . ASP A 1 99 ? -38.232 -11.447 55.773 1.00 82.44 99 ASP A N 1
ATOM 808 C CA . ASP A 1 99 ? -38.650 -12.730 55.191 1.00 82.44 99 ASP A CA 1
ATOM 809 C C . ASP A 1 99 ? -37.480 -13.738 55.134 1.00 82.44 99 ASP A C 1
ATOM 811 O O . ASP A 1 99 ? -37.649 -14.936 55.363 1.00 82.44 99 ASP A O 1
ATOM 815 N N . LEU A 1 100 ? -36.254 -13.252 54.890 1.00 81.88 100 LEU A N 1
ATOM 816 C CA . LEU A 1 100 ? -35.024 -14.053 54.951 1.00 81.88 100 LEU A CA 1
ATOM 817 C C . LEU A 1 100 ? -34.662 -14.486 56.375 1.00 81.88 100 LEU A C 1
ATOM 819 O O . LEU A 1 100 ? -34.270 -15.633 56.575 1.00 81.88 100 LEU A O 1
ATOM 823 N N . ILE A 1 101 ? -34.776 -13.584 57.353 1.00 80.06 101 ILE A N 1
ATOM 824 C CA . ILE A 1 101 ? -34.506 -13.884 58.765 1.00 80.06 101 ILE A CA 1
ATOM 825 C C . ILE A 1 101 ? -35.524 -14.894 59.304 1.00 80.06 101 ILE A C 1
ATOM 827 O O . ILE A 1 101 ? -35.123 -15.841 59.972 1.00 80.06 101 ILE A O 1
ATOM 831 N N . GLU A 1 102 ? -36.811 -14.736 58.990 1.00 81.88 102 GLU A N 1
ATOM 832 C CA . GLU A 1 102 ? -37.863 -15.679 59.392 1.00 81.88 102 GLU A CA 1
ATOM 833 C C . GLU A 1 102 ? -37.612 -17.070 58.802 1.00 81.88 102 GLU A C 1
ATOM 835 O O . GLU A 1 102 ? -37.558 -18.041 59.551 1.00 81.88 102 GLU A O 1
ATOM 840 N N . LYS A 1 103 ? -37.297 -17.170 57.504 1.00 77.62 103 LYS A N 1
ATOM 841 C CA . LYS A 1 103 ? -36.905 -18.446 56.875 1.00 77.62 103 LYS A CA 1
ATOM 842 C C . LYS A 1 103 ? -35.667 -19.092 57.498 1.00 77.62 103 LYS A C 1
ATOM 844 O O . LYS A 1 103 ? -35.542 -20.311 57.458 1.00 77.62 103 LYS A O 1
ATOM 849 N N . TYR A 1 104 ? -34.737 -18.294 58.023 1.00 71.75 104 TYR A N 1
ATOM 850 C CA . TYR A 1 104 ? -33.521 -18.795 58.667 1.00 71.75 104 TYR A CA 1
ATOM 851 C C . TYR A 1 104 ? -33.751 -19.205 60.130 1.00 71.75 104 TYR A C 1
ATOM 853 O O . TYR A 1 104 ? -33.026 -20.053 60.636 1.00 71.75 104 TYR A O 1
ATOM 861 N N . LEU A 1 105 ? -34.725 -18.595 60.814 1.00 72.75 105 LEU A N 1
ATOM 862 C CA . LEU A 1 105 ? -35.093 -18.897 62.204 1.00 72.75 105 LEU A CA 1
ATOM 863 C C . LEU A 1 105 ? -36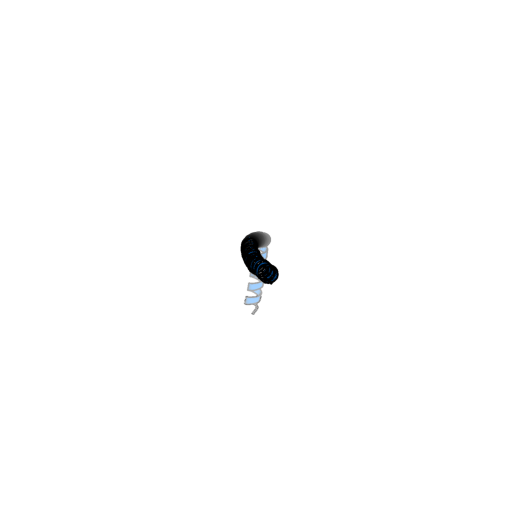.144 -20.012 62.326 1.00 72.75 105 LEU A C 1
ATOM 865 O O . LEU A 1 105 ? -36.248 -20.625 63.385 1.00 72.75 105 LEU A O 1
ATOM 869 N N . GLU A 1 106 ? -36.929 -20.260 61.275 1.00 60.84 106 GLU A N 1
ATOM 870 C CA . GLU A 1 106 ? -37.847 -21.406 61.171 1.00 60.84 106 GLU A CA 1
ATOM 871 C C . GLU A 1 106 ? -37.148 -22.714 60.735 1.00 60.84 106 GLU A C 1
ATOM 873 O O . GLU A 1 106 ? -37.786 -23.770 60.735 1.00 60.84 106 GLU A O 1
ATOM 878 N N . ALA A 1 107 ? -35.856 -22.653 60.383 1.00 48.88 107 ALA A N 1
ATOM 879 C CA . ALA A 1 107 ? -34.979 -23.802 60.121 1.00 48.88 107 ALA A CA 1
ATOM 880 C C . ALA A 1 107 ? -34.224 -24.243 61.386 1.00 48.88 107 ALA A C 1
ATOM 882 O O . ALA A 1 107 ? -34.059 -25.473 61.563 1.00 48.88 107 ALA A O 1
#

pLDDT: mean 88.27, std 10.96, range [48.88, 97.75]

Sequence (107 aa):
MPDDLEILKMLREREEEADRDVENFRKEKEADYAALVKSLEEEYEKLKNRLEAELKDYLDQVEREAREKASQIIDGASIRASSLKLDISDRELEALVKDLIEKYLEA

Radius of gyration: 44.83 Å; chains: 1; bounding box: 78×30×124 Å

Foldseek 3Di:
DVVVVVVVVVVVVVVVVVVVVVVVVVVVVVVVVVVVVVVVVVVVVVVVVVVVVVVVVVVVVVVVVVVVVVVVVVVVVVVVVVVVVVVCDPVNVVVVVVVVVVVVVVD

Secondary structure (DSSP, 8-state):
-HHHHHHHHHHHHHHHHHHHHHHHHHHHHHHHHHHHHHHHHHHHHHHHHHHHHHHHHHHHHHHHHHHHHHHHHHHHHHHHHHHHHHHS-HHHHHHHHHHHHHHHH--

Organism: NCBI:txid399579